Protein AF-A0A933Q7P2-F1 (afdb_monomer)

Solvent-accessible surface area (backbone atoms only — not comparable to full-atom values): 4914 Å² total; per-residue (Å²): 137,86,76,77,88,68,87,56,62,67,60,43,50,52,53,42,51,52,47,54,56,60,70,69,49,92,81,74,58,67,70,58,48,54,52,47,51,54,49,41,54,53,42,51,54,51,48,53,52,52,51,53,51,52,52,48,53,52,50,52,51,49,49,62,64,58,54,73,75,70,78,82,82,83,86,77,82,77,132

Radius of gyration: 23.32 Å; Cα contacts (8 Å, |Δi|>4): 17; chains: 1; bounding box: 48×26×71 Å

Nearest PDB structures (foldseek):
  8oir-assembly1_Aa  TM=5.633E-01  e=8.761E-01  Homo sapiens
  8oiq-assembly1_Aa  TM=6.018E-01  e=3.185E+00  Homo sapiens
  8eja-assembly1_B  TM=5.726E-01  e=4.473E+00  synthetic construct

Mean predicted aligned error: 10.02 Å

Secondary structure (DSSP, 8-state):
--------HHHHHHHHHHHHHHTT-SS--HHHHHHHHHHHHHHHHHHHHHHHHHHHHHHHHHHHHHHTTSSS-------

Sequence (79 aa):
MSQDTKFDFTKAVSEIEEINQWFQNEDIDLDEGLAKFRRGLELIKKCQTRLKQVENEFTEIKKEFNVEEKQNNEVEIKP

Structure (mmCIF, N/CA/C/O backbone):
data_AF-A0A933Q7P2-F1
#
_entry.id   AF-A0A933Q7P2-F1
#
loop_
_atom_site.group_PDB
_atom_site.id
_atom_site.type_symbol
_atom_site.label_atom_id
_atom_site.label_alt_id
_atom_site.label_comp_id
_atom_site.label_asym_id
_atom_site.label_entity_id
_atom_site.label_seq_id
_atom_site.pdbx_PDB_ins_code
_atom_site.Cartn_x
_atom_site.Cartn_y
_atom_site.Cartn_z
_atom_site.occupancy
_atom_site.B_iso_or_equiv
_atom_site.auth_seq_id
_atom_site.auth_comp_id
_atom_site.auth_asym_id
_atom_site.auth_atom_id
_atom_site.pdbx_PDB_model_num
ATOM 1 N N . MET A 1 1 ? -22.840 -14.532 -10.190 1.00 34.25 1 MET A N 1
ATOM 2 C CA . MET A 1 1 ? -21.696 -14.481 -9.259 1.00 34.25 1 MET A CA 1
ATOM 3 C C . MET A 1 1 ? -21.615 -13.059 -8.749 1.00 34.25 1 MET A C 1
ATOM 5 O O . MET A 1 1 ? -21.206 -12.188 -9.500 1.00 34.25 1 MET A O 1
ATOM 9 N N . SER A 1 2 ? -22.107 -12.813 -7.542 1.00 39.56 2 SER A N 1
ATOM 10 C CA . SER A 1 2 ? -22.180 -11.468 -6.967 1.00 39.56 2 SER A CA 1
ATOM 11 C C . SER A 1 2 ? -21.134 -11.399 -5.865 1.00 39.56 2 SER A C 1
ATOM 13 O O . SER A 1 2 ? -21.412 -11.738 -4.723 1.00 39.56 2 SER A O 1
ATOM 15 N N . GLN A 1 3 ? -19.891 -11.107 -6.242 1.00 40.53 3 GLN A N 1
ATOM 16 C CA . GLN A 1 3 ? -18.855 -10.798 -5.264 1.00 40.53 3 GLN A CA 1
ATOM 17 C C . GLN A 1 3 ? -18.976 -9.305 -4.980 1.00 40.53 3 GLN A C 1
ATOM 19 O O . GLN A 1 3 ? -18.542 -8.480 -5.782 1.00 40.53 3 GLN A O 1
ATOM 24 N N . ASP A 1 4 ? -19.636 -8.980 -3.871 1.00 45.03 4 ASP A N 1
ATOM 25 C CA . ASP A 1 4 ? -19.532 -7.683 -3.214 1.00 45.03 4 ASP A CA 1
ATOM 26 C C . ASP A 1 4 ? -18.056 -7.271 -3.188 1.00 45.03 4 ASP A C 1
ATOM 28 O O . ASP A 1 4 ? -17.205 -7.979 -2.646 1.00 45.03 4 ASP A O 1
ATOM 32 N N . THR A 1 5 ? -17.741 -6.151 -3.832 1.00 56.38 5 THR A N 1
ATOM 33 C CA . THR A 1 5 ? -16.396 -5.587 -3.997 1.00 56.38 5 THR A CA 1
ATOM 34 C C . THR A 1 5 ? -15.847 -5.065 -2.667 1.00 56.38 5 THR A C 1
ATOM 36 O O . THR A 1 5 ? -15.612 -3.869 -2.493 1.00 56.38 5 THR A O 1
ATO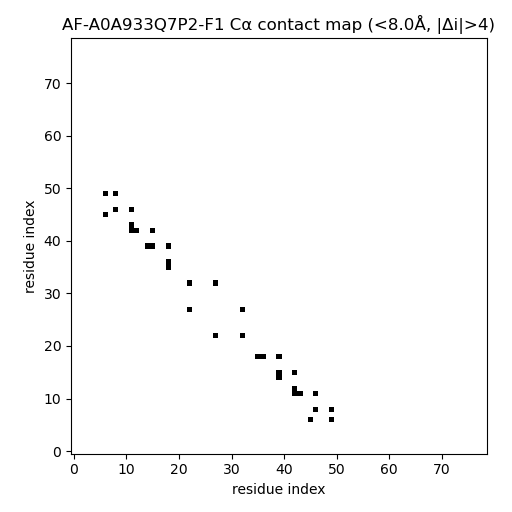M 39 N N . LYS A 1 6 ? -15.659 -5.952 -1.688 1.00 70.81 6 LYS A N 1
ATOM 40 C CA . LYS A 1 6 ? -14.966 -5.642 -0.441 1.00 70.81 6 LYS A CA 1
ATOM 41 C C . LYS A 1 6 ? -13.471 -5.585 -0.740 1.00 70.81 6 LYS A C 1
ATOM 43 O O . LYS A 1 6 ? -12.915 -6.481 -1.368 1.00 70.81 6 LYS A O 1
ATOM 48 N N . PHE A 1 7 ? -12.835 -4.498 -0.322 1.00 86.25 7 PHE A N 1
ATOM 49 C CA . PHE A 1 7 ? -11.398 -4.313 -0.473 1.00 86.25 7 PHE A CA 1
ATOM 50 C C . PHE A 1 7 ? -10.628 -5.467 0.191 1.00 86.25 7 PHE A C 1
ATOM 52 O O . PHE A 1 7 ? -10.815 -5.736 1.379 1.00 86.25 7 PHE A O 1
ATOM 59 N N . ASP A 1 8 ? -9.770 -6.129 -0.586 1.00 92.81 8 ASP A N 1
ATOM 60 C CA . ASP A 1 8 ? -8.918 -7.228 -0.135 1.00 92.81 8 ASP A CA 1
ATOM 61 C C . ASP A 1 8 ? -7.547 -6.671 0.270 1.00 92.81 8 ASP A C 1
ATOM 63 O O . ASP A 1 8 ? -6.733 -6.291 -0.574 1.00 92.81 8 ASP A O 1
ATOM 67 N N . PHE A 1 9 ? -7.325 -6.580 1.582 1.00 92.81 9 PHE A N 1
ATOM 68 C CA . PHE A 1 9 ? -6.108 -6.003 2.151 1.00 92.81 9 PHE A CA 1
ATOM 69 C C . PHE A 1 9 ? -4.864 -6.820 1.786 1.00 92.81 9 PHE A C 1
ATOM 71 O O . PHE A 1 9 ? -3.841 -6.240 1.433 1.00 92.81 9 PHE A O 1
ATOM 78 N N . THR A 1 10 ? -4.952 -8.152 1.828 1.00 94.31 10 THR A N 1
ATOM 79 C CA . THR A 1 10 ? -3.818 -9.034 1.529 1.00 94.31 10 THR A CA 1
ATOM 80 C C . THR A 1 10 ? -3.387 -8.875 0.081 1.00 94.31 10 THR A C 1
ATOM 82 O O . THR A 1 10 ? -2.207 -8.659 -0.175 1.00 94.31 10 THR A O 1
ATOM 85 N N . LYS A 1 11 ? -4.339 -8.874 -0.861 1.00 95.06 11 LYS A N 1
ATOM 86 C CA . LYS A 1 11 ? -4.019 -8.638 -2.277 1.00 95.06 11 LYS A CA 1
ATOM 87 C C . LYS A 1 11 ? -3.404 -7.266 -2.517 1.00 95.06 11 LYS A C 1
ATOM 89 O O . LYS A 1 11 ? -2.470 -7.157 -3.301 1.00 95.06 11 LYS A O 1
ATOM 94 N N . ALA A 1 12 ? -3.905 -6.228 -1.847 1.00 96.06 12 ALA A N 1
ATOM 95 C CA . ALA A 1 12 ? -3.356 -4.885 -1.993 1.00 96.06 12 ALA A CA 1
ATOM 96 C C . ALA A 1 12 ? -1.907 -4.790 -1.496 1.00 96.06 12 ALA A C 1
ATOM 98 O O . ALA A 1 12 ? -1.097 -4.115 -2.126 1.00 96.06 12 ALA A O 1
ATOM 99 N N . VAL A 1 13 ? -1.572 -5.470 -0.396 1.00 95.81 13 VAL A N 1
ATOM 100 C CA . VAL A 1 13 ? -0.193 -5.542 0.109 1.00 95.81 13 VAL A CA 1
ATOM 101 C C . VAL A 1 13 ? 0.702 -6.317 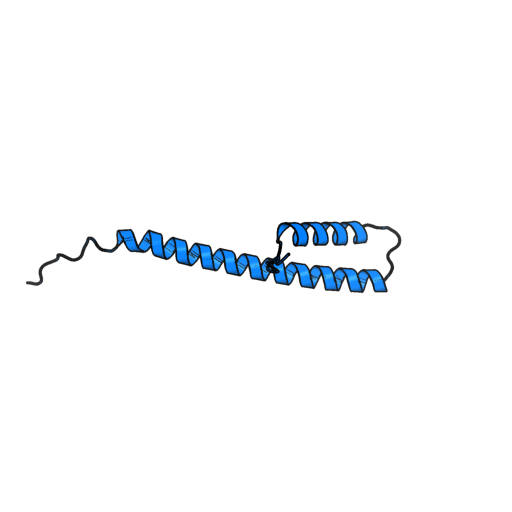-0.855 1.00 95.81 13 VAL A C 1
ATOM 103 O O . VAL A 1 13 ? 1.763 -5.810 -1.203 1.00 95.81 13 VAL A O 1
ATOM 106 N N . SER A 1 14 ? 0.258 -7.473 -1.355 1.00 97.38 14 SER A N 1
ATOM 107 C CA . SER A 1 14 ? 1.019 -8.235 -2.354 1.00 97.38 14 SER A CA 1
ATOM 108 C C . SER A 1 14 ? 1.276 -7.424 -3.628 1.00 97.38 14 SER A C 1
ATOM 110 O O . SER A 1 14 ? 2.397 -7.396 -4.120 1.00 97.38 14 SER A O 1
ATOM 112 N N . GLU A 1 15 ? 0.285 -6.676 -4.122 1.00 97.25 15 GLU A N 1
ATOM 113 C CA . GLU A 1 15 ? 0.466 -5.813 -5.297 1.00 97.25 15 GLU A CA 1
ATOM 114 C C . GLU A 1 15 ? 1.472 -4.671 -5.025 1.00 97.25 15 GLU A C 1
ATOM 116 O O . GLU A 1 15 ? 2.246 -4.298 -5.906 1.00 97.25 15 GLU A O 1
ATOM 121 N N . ILE A 1 16 ? 1.520 -4.127 -3.802 1.00 97.25 16 ILE A N 1
ATOM 122 C CA . ILE A 1 16 ? 2.546 -3.143 -3.409 1.00 97.25 16 ILE A CA 1
ATOM 123 C C . ILE A 1 16 ? 3.944 -3.778 -3.403 1.00 97.25 16 ILE A C 1
ATOM 125 O O . ILE A 1 16 ? 4.898 -3.139 -3.850 1.00 97.25 16 ILE A O 1
ATOM 129 N N . GLU A 1 17 ? 4.083 -5.011 -2.915 1.00 97.06 17 GLU A N 1
ATOM 130 C CA . GLU A 1 17 ? 5.356 -5.743 -2.926 1.00 97.06 17 GLU A CA 1
ATOM 131 C C . GLU A 1 17 ? 5.832 -6.022 -4.355 1.00 97.06 17 GLU A C 1
ATOM 133 O O . GLU A 1 17 ? 7.000 -5.785 -4.661 1.00 97.06 17 GLU A O 1
ATOM 138 N N . GLU A 1 18 ? 4.927 -6.421 -5.251 1.00 97.19 18 GLU A N 1
ATOM 139 C CA . GLU A 1 18 ? 5.217 -6.598 -6.679 1.00 97.19 18 GLU A CA 1
ATOM 140 C C . GLU A 1 18 ? 5.680 -5.289 -7.334 1.00 97.19 18 GLU A C 1
ATOM 142 O O . GLU A 1 18 ? 6.664 -5.273 -8.075 1.00 97.19 18 GLU A O 1
ATOM 147 N N . ILE A 1 19 ? 5.010 -4.170 -7.032 1.00 96.44 19 ILE A N 1
ATOM 148 C CA . ILE A 1 19 ? 5.431 -2.838 -7.488 1.00 96.44 19 ILE A CA 1
ATOM 149 C C . ILE A 1 19 ? 6.838 -2.517 -6.970 1.00 96.44 19 ILE A C 1
ATOM 151 O O . ILE A 1 19 ? 7.682 -2.058 -7.737 1.00 96.44 19 ILE A O 1
ATOM 155 N N . ASN A 1 20 ? 7.107 -2.764 -5.686 1.00 95.44 20 ASN A N 1
ATOM 156 C CA . ASN A 1 20 ? 8.415 -2.504 -5.090 1.00 95.44 20 ASN A CA 1
ATOM 157 C C . ASN A 1 20 ? 9.515 -3.363 -5.730 1.00 95.44 20 ASN A C 1
ATOM 159 O O . ASN A 1 20 ? 10.598 -2.859 -6.017 1.00 95.44 20 ASN A O 1
ATOM 163 N N . GLN A 1 21 ? 9.224 -4.637 -6.001 1.00 95.88 21 GLN A N 1
ATOM 164 C CA . GLN A 1 21 ? 10.141 -5.540 -6.690 1.00 95.88 21 GLN A CA 1
ATOM 165 C C . GLN A 1 21 ? 10.424 -5.068 -8.119 1.00 95.88 21 GLN A C 1
ATOM 167 O O . GLN A 1 21 ? 11.574 -5.094 -8.548 1.00 95.88 21 GLN A O 1
ATOM 172 N N . TRP A 1 22 ? 9.409 -4.582 -8.836 1.00 95.44 22 TRP A N 1
ATOM 173 C CA . TRP A 1 22 ? 9.588 -4.020 -10.175 1.00 95.44 22 TRP A CA 1
ATOM 174 C C . TRP A 1 22 ? 10.535 -2.807 -10.176 1.00 95.44 22 TRP A C 1
ATOM 176 O O . TRP A 1 22 ? 11.354 -2.671 -11.080 1.00 95.44 22 TRP A O 1
ATOM 186 N N . PHE A 1 23 ? 10.501 -1.971 -9.132 1.00 94.81 23 PHE A N 1
ATOM 187 C CA . PHE A 1 23 ? 11.437 -0.848 -8.970 1.00 94.81 23 PHE A CA 1
ATOM 188 C C . PHE A 1 23 ? 12.886 -1.262 -8.664 1.00 94.81 23 PHE A C 1
ATOM 190 O O . PHE A 1 23 ? 13.760 -0.401 -8.673 1.00 94.81 23 PHE A O 1
ATOM 197 N N . GLN A 1 24 ? 13.161 -2.540 -8.384 1.00 93.81 24 GLN A N 1
ATOM 198 C 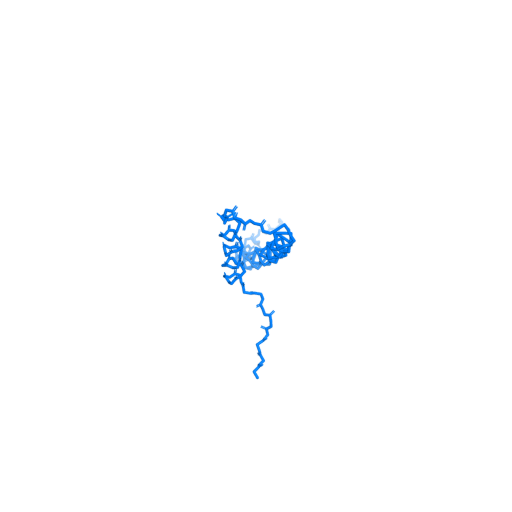CA . GLN A 1 24 ? 14.532 -3.039 -8.202 1.00 93.81 24 GLN A CA 1
ATOM 199 C C . GLN A 1 24 ? 15.196 -3.455 -9.523 1.00 93.81 24 GLN A C 1
ATOM 201 O O . GLN A 1 24 ? 16.354 -3.869 -9.514 1.00 93.81 24 GLN A O 1
ATOM 206 N N . ASN A 1 25 ? 14.478 -3.383 -10.648 1.00 92.88 25 ASN A N 1
ATOM 207 C CA . ASN A 1 25 ? 15.050 -3.665 -11.960 1.00 92.88 25 ASN A CA 1
ATOM 208 C C . ASN A 1 25 ? 16.078 -2.590 -12.351 1.00 92.88 25 ASN A C 1
ATOM 210 O O . ASN A 1 25 ? 15.924 -1.418 -12.020 1.00 92.88 25 ASN A O 1
ATOM 214 N N . GLU A 1 26 ? 17.124 -2.992 -13.073 1.00 85.88 26 GLU A N 1
ATOM 215 C CA . GLU A 1 26 ? 18.220 -2.095 -13.472 1.00 85.88 26 GLU A CA 1
ATOM 216 C C . GLU A 1 26 ? 17.837 -1.150 -14.623 1.00 85.88 26 GLU A C 1
ATOM 218 O O . GLU A 1 26 ? 18.405 -0.065 -14.738 1.00 85.88 26 GLU A O 1
ATOM 223 N N . ASP A 1 27 ? 16.864 -1.544 -15.449 1.00 87.19 27 ASP A N 1
ATOM 224 C CA . ASP A 1 27 ? 16.383 -0.772 -16.596 1.00 87.19 27 ASP A CA 1
ATOM 225 C C . ASP A 1 27 ? 14.909 -0.411 -16.381 1.00 87.19 27 ASP A C 1
ATOM 227 O O . ASP A 1 27 ? 14.003 -1.229 -16.567 1.00 87.19 27 ASP A O 1
ATOM 231 N N . ILE A 1 28 ? 14.687 0.798 -15.866 1.00 90.00 28 ILE A N 1
ATOM 232 C CA . ILE A 1 28 ? 13.369 1.295 -15.469 1.00 90.00 28 ILE A CA 1
ATOM 233 C C . ILE A 1 28 ? 12.860 2.262 -16.532 1.00 90.00 28 ILE A C 1
ATOM 235 O O . ILE A 1 28 ? 13.445 3.325 -16.751 1.00 90.00 28 ILE A O 1
ATOM 239 N N . ASP A 1 29 ? 11.707 1.940 -17.114 1.00 94.69 29 ASP A N 1
ATOM 240 C CA . ASP A 1 29 ? 10.945 2.890 -17.917 1.00 94.69 29 ASP A CA 1
ATOM 241 C C . ASP A 1 29 ? 10.281 3.943 -17.010 1.00 94.69 29 ASP A C 1
ATOM 243 O O . ASP A 1 29 ? 9.595 3.620 -16.034 1.00 94.69 29 ASP A O 1
ATOM 247 N N . LEU A 1 30 ? 10.500 5.225 -17.311 1.00 93.50 30 LEU A N 1
ATOM 248 C CA . LEU A 1 30 ? 10.023 6.334 -16.478 1.00 93.50 30 LEU A CA 1
ATOM 249 C C . LEU A 1 30 ? 8.495 6.479 -16.491 1.00 93.50 30 LEU A C 1
ATOM 251 O O . LEU A 1 30 ? 7.911 6.819 -15.455 1.00 93.50 30 LEU A O 1
ATOM 255 N N . ASP A 1 31 ? 7.847 6.226 -17.629 1.00 95.50 31 ASP A N 1
ATOM 256 C CA . ASP A 1 31 ? 6.394 6.332 -17.757 1.00 95.50 31 ASP A CA 1
ATOM 257 C C . ASP A 1 31 ? 5.711 5.180 -17.009 1.00 95.50 31 ASP A C 1
ATOM 259 O O . ASP A 1 31 ? 4.755 5.402 -16.250 1.00 95.50 31 ASP A O 1
ATOM 263 N N . GLU A 1 32 ? 6.246 3.961 -17.130 1.00 95.38 32 GLU A N 1
ATOM 264 C CA . GLU A 1 32 ? 5.791 2.817 -16.339 1.00 95.38 32 GLU A CA 1
ATOM 265 C C . GLU A 1 32 ? 6.040 3.046 -14.842 1.00 95.38 32 GLU A C 1
ATOM 267 O O . GLU A 1 32 ? 5.139 2.833 -14.024 1.00 95.38 32 GLU A O 1
ATOM 272 N N . GLY A 1 33 ? 7.209 3.578 -14.475 1.00 95.88 33 GLY A N 1
ATOM 273 C CA . GLY A 1 33 ? 7.542 3.913 -13.093 1.00 95.88 33 GLY A CA 1
ATOM 274 C C . GLY A 1 33 ? 6.551 4.903 -12.482 1.00 95.88 33 GLY A C 1
ATOM 275 O O . GLY A 1 33 ? 6.044 4.685 -11.377 1.00 95.88 33 GLY A O 1
ATOM 276 N N . LEU A 1 34 ? 6.178 5.957 -13.213 1.00 96.69 34 LEU A N 1
ATOM 277 C CA . LEU A 1 34 ? 5.170 6.910 -12.749 1.00 96.69 34 LEU A CA 1
ATOM 278 C C . LEU A 1 34 ? 3.790 6.252 -12.576 1.00 96.69 34 LEU A C 1
ATOM 280 O O . LEU A 1 34 ? 3.084 6.542 -11.602 1.00 96.69 34 LEU A O 1
ATOM 284 N N . ALA A 1 35 ? 3.399 5.358 -13.488 1.00 97.25 35 ALA A N 1
ATOM 285 C CA . ALA A 1 35 ? 2.142 4.621 -13.392 1.00 97.25 35 ALA A CA 1
ATOM 286 C C . ALA A 1 35 ? 2.118 3.686 -12.167 1.00 97.25 35 ALA A C 1
ATOM 288 O O . ALA A 1 35 ? 1.167 3.729 -11.377 1.00 97.25 35 ALA A O 1
ATOM 289 N N . LYS A 1 36 ? 3.183 2.903 -11.954 1.00 97.19 36 LYS A N 1
ATOM 290 C CA . LYS A 1 36 ? 3.349 2.009 -10.796 1.00 97.19 36 LYS A CA 1
ATOM 291 C C . LYS A 1 36 ? 3.365 2.783 -9.481 1.00 97.19 36 LYS A C 1
ATOM 293 O O . LYS A 1 36 ? 2.697 2.383 -8.529 1.00 97.19 36 LYS A O 1
ATOM 298 N N . PHE A 1 37 ? 4.032 3.935 -9.437 1.00 95.81 37 PHE A N 1
ATOM 299 C CA . PHE A 1 37 ? 4.045 4.796 -8.254 1.00 95.81 37 PHE A CA 1
ATOM 300 C C . PHE A 1 37 ? 2.644 5.314 -7.899 1.00 95.81 37 PHE A C 1
ATOM 302 O O . PHE A 1 37 ? 2.210 5.223 -6.747 1.00 95.81 37 PHE A O 1
ATOM 309 N N . ARG A 1 38 ? 1.889 5.809 -8.891 1.00 97.62 38 ARG A N 1
ATOM 310 C CA . ARG A 1 38 ? 0.493 6.239 -8.688 1.00 97.62 38 ARG A CA 1
ATOM 311 C C . ARG A 1 38 ? -0.380 5.096 -8.185 1.00 97.62 38 ARG A C 1
ATOM 313 O O . ARG A 1 38 ? -1.193 5.312 -7.285 1.00 97.62 38 ARG A O 1
ATOM 320 N N . ARG A 1 39 ? -0.190 3.894 -8.733 1.00 97.06 39 ARG A N 1
ATOM 321 C CA . ARG A 1 39 ? -0.903 2.695 -8.296 1.00 97.06 39 ARG A CA 1
ATOM 322 C C . ARG A 1 39 ? -0.566 2.328 -6.852 1.00 97.06 39 ARG A C 1
ATOM 324 O O . ARG A 1 39 ? -1.480 2.133 -6.056 1.00 97.06 39 ARG A O 1
ATOM 331 N N . GLY A 1 40 ? 0.714 2.329 -6.483 1.00 97.31 40 GLY A N 1
ATOM 332 C CA . GLY A 1 40 ? 1.153 2.103 -5.105 1.00 97.31 40 GLY A CA 1
ATOM 333 C C . GLY A 1 40 ? 0.512 3.092 -4.125 1.00 97.31 40 GLY A C 1
ATOM 334 O O . GLY A 1 40 ? -0.041 2.686 -3.105 1.00 97.31 40 GLY A O 1
ATOM 335 N N . LEU A 1 41 ? 0.477 4.386 -4.470 1.00 97.31 41 LEU A N 1
ATOM 336 C CA . LEU A 1 41 ? -0.202 5.406 -3.659 1.00 97.31 41 LEU A CA 1
ATOM 337 C C . LEU A 1 41 ? -1.708 5.152 -3.508 1.00 97.31 41 LEU A C 1
ATOM 339 O O . LEU A 1 41 ? -2.269 5.387 -2.435 1.00 97.31 41 LEU A O 1
ATOM 343 N N . GLU A 1 42 ? -2.377 4.701 -4.568 1.00 97.31 42 GLU A N 1
ATOM 344 C CA . GLU A 1 42 ? -3.795 4.339 -4.519 1.00 97.31 42 GLU A CA 1
ATOM 345 C C . GLU A 1 42 ? -4.037 3.178 -3.542 1.00 97.31 42 GLU A C 1
ATOM 347 O O . GLU A 1 42 ? -4.927 3.259 -2.692 1.00 97.31 42 GLU A O 1
ATOM 352 N N . LEU A 1 43 ? -3.224 2.122 -3.631 1.00 97.31 43 LEU A N 1
ATOM 353 C CA . LEU A 1 43 ? -3.321 0.943 -2.768 1.00 97.31 43 LEU A CA 1
ATOM 354 C C . LEU A 1 43 ? -3.073 1.305 -1.301 1.00 97.31 43 LEU A C 1
ATOM 356 O O . LEU A 1 43 ? -3.883 0.954 -0.444 1.00 97.31 43 LEU A O 1
ATOM 360 N N . ILE A 1 44 ? -2.034 2.097 -1.016 1.00 96.19 44 ILE A N 1
ATOM 361 C CA . ILE A 1 44 ? -1.714 2.564 0.342 1.00 96.19 44 ILE A CA 1
ATOM 362 C C . ILE A 1 44 ? -2.895 3.329 0.955 1.00 96.19 44 ILE A C 1
ATOM 364 O O . ILE A 1 44 ? -3.275 3.067 2.098 1.00 96.19 44 ILE A O 1
ATOM 368 N N . LYS A 1 45 ? -3.532 4.233 0.198 1.00 96.75 45 LYS A N 1
ATOM 369 C CA . LYS A 1 45 ? -4.710 4.980 0.678 1.00 96.75 45 LYS A CA 1
ATOM 370 C C . LYS A 1 45 ? -5.881 4.060 1.023 1.00 96.75 45 LYS A C 1
ATOM 372 O O . LYS A 1 45 ? -6.581 4.290 2.014 1.00 96.75 45 LYS A O 1
ATOM 377 N N . LYS A 1 46 ? -6.102 3.009 0.230 1.00 95.06 46 LYS A N 1
ATOM 378 C CA . LYS A 1 46 ? -7.145 2.012 0.512 1.00 95.06 46 LYS A CA 1
ATOM 379 C C . LYS A 1 46 ? -6.808 1.192 1.759 1.00 95.06 46 LYS A C 1
ATOM 381 O O 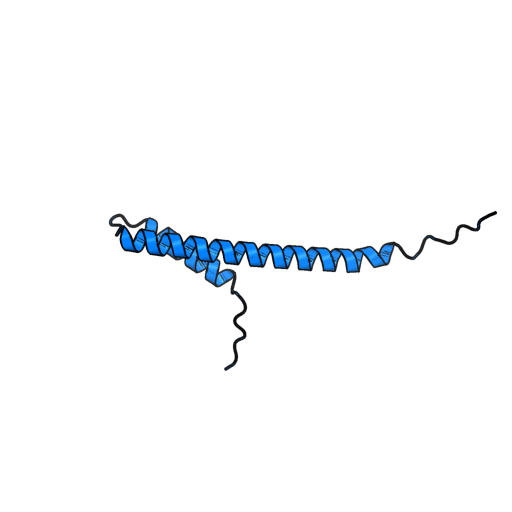. LYS A 1 46 ? -7.676 1.035 2.616 1.00 95.06 46 LYS A O 1
ATOM 386 N N . CYS A 1 47 ? -5.552 0.769 1.917 1.00 95.25 47 CYS A N 1
ATOM 387 C CA . CYS A 1 47 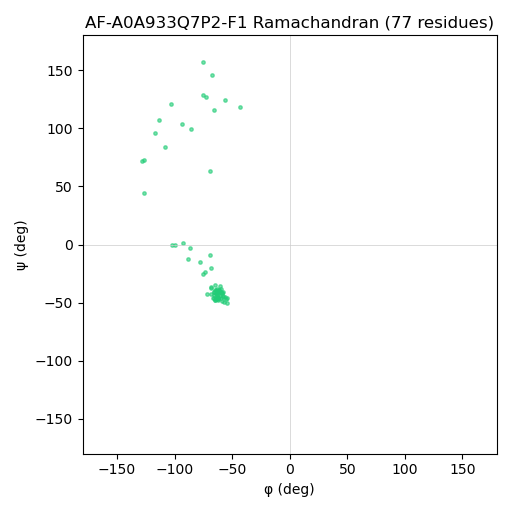? -5.072 0.089 3.122 1.00 95.25 47 CYS A CA 1
ATOM 388 C C . CYS A 1 47 ? -5.301 0.938 4.380 1.00 95.25 47 CYS A C 1
ATOM 390 O O . CYS A 1 47 ? -5.908 0.459 5.334 1.00 95.25 47 CYS A O 1
ATOM 392 N N . GLN A 1 48 ? -4.900 2.214 4.362 1.00 95.56 48 GLN A N 1
ATOM 393 C CA . GLN A 1 48 ? -5.118 3.151 5.474 1.00 95.56 48 GLN A CA 1
ATOM 394 C C . GLN A 1 48 ? -6.603 3.320 5.810 1.00 95.56 48 GLN A C 1
ATOM 396 O O . GLN A 1 48 ? -6.987 3.328 6.978 1.00 95.56 48 GLN A O 1
ATOM 401 N N . THR A 1 49 ? -7.452 3.411 4.785 1.00 95.00 49 THR A N 1
ATOM 402 C CA . THR A 1 49 ? -8.904 3.506 4.973 1.00 95.00 49 THR A CA 1
ATOM 403 C C . THR A 1 49 ? -9.453 2.257 5.658 1.00 95.00 49 THR A C 1
ATOM 405 O O . THR A 1 49 ? -10.228 2.372 6.608 1.00 95.00 49 THR A O 1
ATOM 408 N N . ARG A 1 50 ? -9.029 1.062 5.223 1.00 93.31 50 ARG A N 1
ATOM 409 C CA . ARG A 1 50 ? -9.466 -0.195 5.838 1.00 93.31 50 ARG A CA 1
ATOM 410 C C . ARG A 1 50 ? -8.967 -0.333 7.275 1.00 93.31 50 ARG A C 1
ATOM 412 O O . ARG A 1 50 ? -9.743 -0.757 8.122 1.00 93.31 50 ARG A O 1
ATOM 419 N N . LEU A 1 51 ? -7.723 0.056 7.558 1.00 94.50 51 LEU A N 1
ATOM 420 C CA . LEU A 1 51 ? -7.178 0.055 8.920 1.00 94.50 51 LEU A CA 1
ATOM 421 C C . LEU A 1 51 ? -8.013 0.939 9.848 1.00 94.50 51 LEU A C 1
ATOM 423 O O . LEU A 1 51 ? -8.469 0.464 10.881 1.00 94.50 51 LEU A O 1
ATOM 427 N N . LYS A 1 52 ? -8.326 2.167 9.425 1.00 95.12 52 LYS A N 1
ATOM 428 C CA . LYS A 1 52 ? -9.171 3.080 10.204 1.00 95.12 52 LYS A CA 1
ATOM 429 C C . LYS A 1 52 ? -10.570 2.514 10.471 1.00 95.12 52 LYS A C 1
ATOM 431 O O . LYS A 1 52 ? -11.123 2.707 11.548 1.00 95.12 52 LYS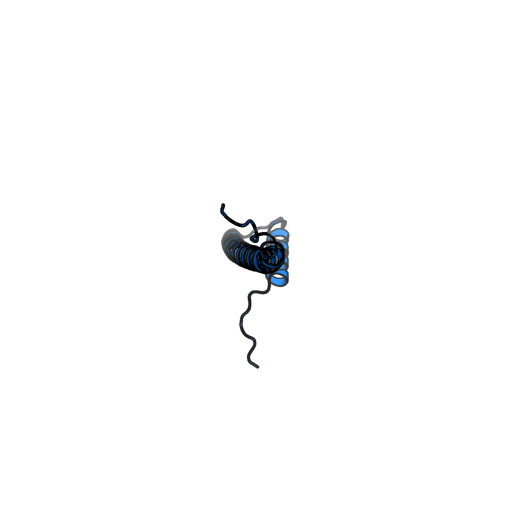 A O 1
ATOM 436 N N . GLN A 1 53 ? -11.161 1.819 9.496 1.00 92.50 53 GLN A N 1
ATOM 437 C CA . GLN A 1 53 ? -12.443 1.135 9.702 1.00 92.50 53 GLN A CA 1
ATOM 438 C C . GLN A 1 53 ? -12.331 0.057 10.782 1.00 92.50 53 GLN A C 1
ATOM 440 O O . GLN A 1 53 ? -13.163 0.021 11.680 1.00 92.50 53 GLN A O 1
ATOM 445 N N . VAL A 1 54 ? -11.285 -0.770 10.728 1.00 93.38 54 VAL A N 1
ATOM 446 C CA . VAL A 1 54 ? -11.049 -1.828 11.720 1.00 93.38 54 VAL A CA 1
ATOM 447 C C . VAL A 1 54 ? -10.777 -1.245 13.113 1.00 93.38 54 VAL A C 1
ATOM 449 O O . VAL A 1 54 ? -11.296 -1.765 14.094 1.00 93.38 54 VAL A O 1
ATOM 452 N N . GLU A 1 55 ? -10.027 -0.145 13.223 1.00 93.69 55 GLU A N 1
ATOM 453 C CA . GLU A 1 55 ? -9.801 0.556 14.499 1.00 93.69 55 GLU A CA 1
ATOM 454 C C . GLU A 1 55 ? -11.103 1.087 15.113 1.00 93.69 55 GLU A C 1
ATOM 456 O O . GLU A 1 55 ? -11.321 0.976 16.324 1.00 93.69 55 GLU A O 1
AT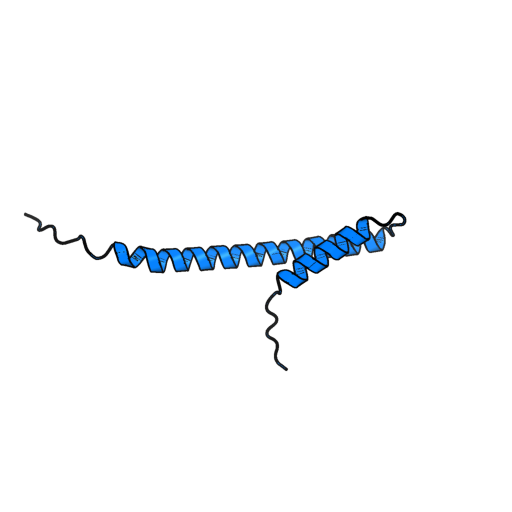OM 461 N N . ASN A 1 56 ? -11.987 1.641 14.279 1.00 94.38 56 ASN A N 1
ATOM 462 C CA . ASN A 1 56 ? -13.306 2.086 14.717 1.00 94.38 56 ASN A CA 1
ATOM 463 C C . ASN A 1 56 ? -14.163 0.899 15.177 1.00 94.38 56 ASN A C 1
ATOM 465 O O . ASN A 1 56 ? -14.722 0.957 16.267 1.00 94.38 56 ASN A O 1
ATOM 469 N N . GLU A 1 57 ? -14.219 -0.184 14.392 1.00 92.81 57 GLU A N 1
ATOM 470 C CA . GLU A 1 57 ? -14.921 -1.424 14.759 1.00 92.81 57 GLU A CA 1
ATOM 471 C C . GLU A 1 57 ? -14.414 -1.950 16.118 1.00 92.81 57 GLU A C 1
ATOM 473 O O . GLU A 1 57 ? -15.208 -2.229 17.012 1.00 92.81 57 GLU A O 1
ATOM 478 N N . PHE A 1 58 ? -13.094 -1.990 16.332 1.00 93.31 58 PHE A N 1
ATOM 479 C CA . PHE A 1 58 ? -12.495 -2.419 17.601 1.00 93.31 58 PHE A CA 1
ATOM 480 C C . PHE A 1 58 ? -12.857 -1.498 18.777 1.00 93.31 58 PHE A C 1
ATOM 482 O O . PHE A 1 58 ? -13.082 -1.961 19.896 1.00 93.31 58 PHE A O 1
ATOM 489 N N . THR A 1 59 ? -12.922 -0.189 18.531 1.00 93.19 59 THR A N 1
ATOM 490 C CA . THR A 1 59 ? -13.297 0.808 19.542 1.00 93.19 59 THR A CA 1
ATOM 491 C C . THR A 1 59 ? -14.749 0.645 19.978 1.00 93.19 59 THR A C 1
ATOM 493 O O . THR A 1 59 ? -15.026 0.704 21.176 1.00 93.19 59 THR A O 1
ATOM 496 N N . GLU A 1 60 ? -15.666 0.420 19.036 1.00 94.00 60 GLU A N 1
ATOM 497 C CA . GLU A 1 60 ? -17.080 0.185 19.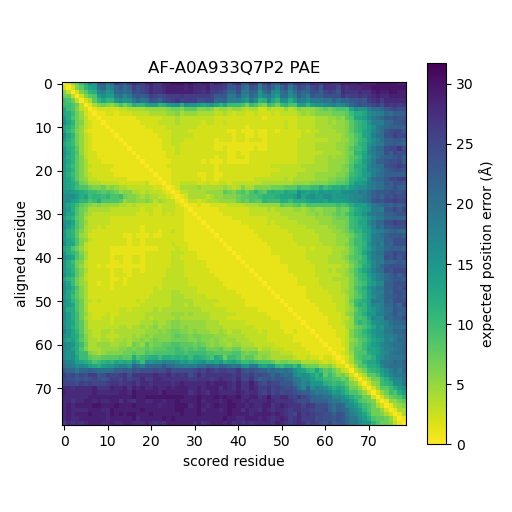344 1.00 94.00 60 GLU A CA 1
ATOM 498 C C . GLU A 1 60 ? -17.267 -1.123 20.111 1.00 94.00 60 GLU A C 1
ATOM 500 O O . GLU A 1 60 ? -17.871 -1.105 21.182 1.00 94.00 60 GLU A O 1
ATOM 505 N N . ILE A 1 61 ? -16.621 -2.209 19.671 1.00 92.88 61 ILE A N 1
ATOM 506 C CA . ILE A 1 61 ? -16.613 -3.482 20.404 1.00 92.88 61 ILE A CA 1
ATOM 507 C C . ILE A 1 61 ? -16.117 -3.258 21.838 1.00 92.88 61 ILE A C 1
ATOM 509 O O . ILE A 1 61 ? -16.784 -3.633 22.797 1.00 92.88 61 ILE A O 1
ATOM 513 N N . LYS A 1 62 ? -14.977 -2.580 22.026 1.00 91.38 62 LYS A N 1
ATOM 514 C CA . LYS A 1 62 ? -14.453 -2.304 23.370 1.00 91.38 62 LYS A CA 1
ATOM 515 C C . LYS A 1 62 ? -15.451 -1.528 24.229 1.00 91.38 62 LYS A C 1
ATOM 517 O O . LYS A 1 62 ? -15.563 -1.834 25.409 1.00 91.38 62 LYS A O 1
ATOM 522 N N . LYS A 1 63 ? -16.162 -0.539 23.675 1.00 91.19 63 LYS A N 1
ATOM 523 C CA . LYS A 1 63 ? -17.203 0.194 24.412 1.00 91.19 63 LYS A CA 1
ATOM 524 C C . LYS A 1 63 ? -18.343 -0.730 24.824 1.00 91.19 63 LYS A C 1
ATOM 526 O O . LYS A 1 63 ? -18.721 -0.680 25.986 1.00 91.19 63 LYS A O 1
ATOM 531 N N . GLU A 1 64 ? -18.842 -1.572 23.922 1.00 89.50 64 GLU A N 1
ATOM 532 C CA . GLU A 1 64 ? -19.896 -2.550 24.227 1.00 89.50 64 GLU A CA 1
ATOM 533 C C . GLU A 1 64 ? -19.486 -3.461 25.396 1.00 89.50 64 GLU A C 1
ATOM 535 O O . GLU A 1 64 ? -20.224 -3.568 26.371 1.00 89.50 64 GLU A O 1
ATOM 540 N N . PHE A 1 65 ? -18.260 -3.997 25.375 1.00 84.25 65 PHE A N 1
ATOM 541 C CA . PHE A 1 65 ? -17.726 -4.822 26.467 1.00 84.25 65 PHE A CA 1
ATOM 542 C C . PHE A 1 65 ? -17.471 -4.037 27.771 1.00 84.25 65 PHE A C 1
ATOM 544 O O . PHE A 1 65 ? -17.708 -4.552 28.859 1.00 84.25 65 PHE A O 1
ATOM 551 N N . ASN A 1 66 ? -17.000 -2.785 27.707 1.00 74.19 66 ASN A N 1
ATOM 552 C CA . ASN A 1 66 ? -16.727 -1.973 28.905 1.00 74.19 66 ASN A CA 1
ATOM 553 C C . ASN A 1 66 ? -17.988 -1.365 29.547 1.00 74.19 66 ASN A C 1
ATOM 555 O O . ASN A 1 66 ? -17.908 -0.867 30.673 1.00 74.19 66 ASN A O 1
ATOM 559 N N . VAL A 1 67 ? -19.126 -1.348 28.845 1.00 58.22 67 VAL A N 1
ATOM 560 C CA . VAL A 1 67 ? -20.409 -0.860 29.376 1.00 58.22 67 VAL A CA 1
ATOM 561 C C . VAL A 1 67 ? -21.016 -1.854 30.375 1.00 58.22 67 VAL A C 1
ATOM 563 O O . VAL A 1 67 ? -21.723 -1.423 31.287 1.00 58.22 67 VAL A O 1
ATOM 566 N N . GLU A 1 68 ? -20.660 -3.141 30.310 1.00 53.47 68 GLU A N 1
ATOM 567 C CA . GLU A 1 68 ? -21.143 -4.160 31.255 1.00 53.47 68 GLU A CA 1
ATOM 568 C C . GLU A 1 68 ? -20.594 -3.988 32.689 1.00 53.47 68 GLU A C 1
ATOM 570 O O . GLU A 1 68 ? -21.229 -4.430 33.644 1.00 53.47 68 GLU A O 1
ATOM 575 N N . GLU A 1 69 ? -19.481 -3.270 32.893 1.00 51.56 69 GLU A N 1
ATOM 576 C CA . GLU A 1 69 ? -18.896 -3.086 34.235 1.00 51.56 69 GLU A CA 1
ATOM 577 C C . GLU A 1 69 ? -19.439 -1.877 35.020 1.00 51.56 69 GLU A C 1
ATOM 579 O O . GLU A 1 69 ? -19.202 -1.769 36.223 1.00 51.56 69 GLU A O 1
ATOM 584 N N . LYS A 1 70 ? -20.175 -0.948 34.391 1.00 49.50 70 LYS A N 1
ATOM 585 C CA . LYS A 1 70 ? -20.570 0.317 35.049 1.00 49.50 70 LYS A CA 1
ATOM 586 C C . LYS A 1 70 ? -21.994 0.374 35.609 1.00 49.50 70 LYS A C 1
ATOM 588 O O . LYS A 1 70 ? -22.341 1.391 36.199 1.00 49.50 70 LYS A O 1
ATOM 593 N N . GLN A 1 71 ? -22.806 -0.677 35.488 1.00 46.66 71 GLN A N 1
ATOM 594 C CA . GLN A 1 71 ? -24.211 -0.632 35.938 1.00 46.66 71 GLN A CA 1
ATOM 595 C C . GLN A 1 71 ? -24.478 -1.126 37.375 1.00 46.66 71 GLN A C 1
ATOM 597 O O . GLN A 1 71 ? -25.622 -1.063 37.811 1.00 46.66 71 GLN A O 1
ATOM 602 N N . ASN A 1 72 ? -23.470 -1.546 38.152 1.00 49.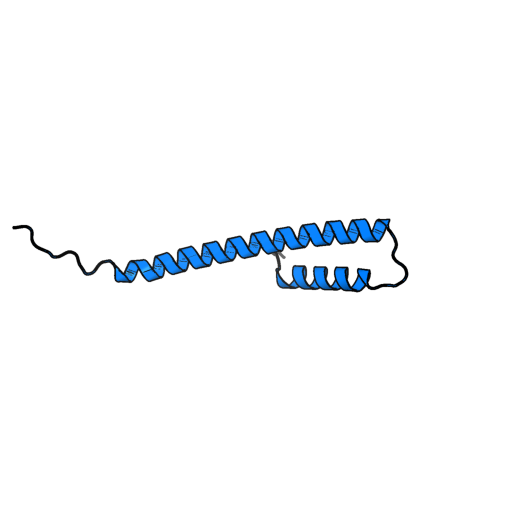31 72 ASN A N 1
ATOM 603 C CA . ASN A 1 72 ? -23.709 -2.154 39.476 1.00 49.31 72 ASN A CA 1
ATOM 604 C C . ASN A 1 72 ? -23.464 -1.267 40.717 1.00 49.31 72 ASN A C 1
ATOM 606 O O . ASN A 1 72 ? -23.707 -1.745 41.820 1.00 49.31 72 ASN A O 1
ATOM 610 N N . ASN A 1 73 ? -23.050 0.003 40.592 1.00 54.72 73 ASN A N 1
ATOM 611 C CA . ASN A 1 73 ? -22.653 0.822 41.759 1.00 54.72 73 ASN A CA 1
ATOM 612 C C . ASN A 1 73 ? -23.370 2.184 41.898 1.00 54.72 73 ASN A C 1
ATOM 614 O O . ASN A 1 73 ? -22.740 3.177 42.249 1.00 54.72 73 ASN A O 1
ATOM 618 N N . GLU A 1 74 ? -24.689 2.245 41.706 1.00 53.38 74 GLU A N 1
ATOM 619 C CA . GLU A 1 74 ? -25.498 3.376 42.201 1.00 53.38 74 GLU A CA 1
ATOM 620 C C . GLU A 1 74 ? -26.671 2.881 43.060 1.00 53.38 74 GLU A C 1
ATOM 622 O O . GLU A 1 74 ? -27.833 2.932 42.672 1.00 53.38 74 GLU A O 1
ATOM 627 N N . VAL A 1 75 ? -26.361 2.413 44.273 1.00 57.12 75 VAL A N 1
ATOM 628 C CA . VAL A 1 75 ? -27.306 2.468 45.400 1.00 57.12 75 VAL A CA 1
ATOM 629 C C . VAL A 1 75 ? -26.577 3.118 46.570 1.00 57.12 75 VAL A C 1
ATOM 631 O O . VAL A 1 75 ? -26.195 2.454 47.528 1.00 57.12 75 VAL A O 1
ATOM 634 N N . GLU A 1 76 ? -26.344 4.427 46.483 1.00 54.59 76 GLU A N 1
ATOM 635 C CA . GLU A 1 76 ? -25.991 5.218 47.661 1.00 54.59 76 GLU A CA 1
ATOM 636 C C . GLU A 1 76 ? -27.121 6.205 47.947 1.00 54.59 76 GLU A C 1
ATOM 638 O O . GLU A 1 76 ? -27.410 7.143 47.201 1.00 54.59 76 GLU A O 1
ATOM 643 N N . ILE A 1 77 ? -27.831 5.864 49.015 1.00 59.59 77 ILE A N 1
ATOM 644 C CA . ILE A 1 77 ? -29.038 6.487 49.530 1.00 59.59 77 ILE A CA 1
ATOM 645 C C . ILE A 1 77 ? -28.664 7.898 50.000 1.00 59.59 77 ILE A C 1
ATOM 647 O O . ILE A 1 77 ? -27.857 8.066 50.911 1.00 59.59 77 ILE A O 1
ATOM 651 N N . LYS A 1 78 ? -29.231 8.917 49.350 1.00 48.16 78 LYS A N 1
ATOM 652 C CA . LYS A 1 78 ? -29.212 10.307 49.832 1.00 48.16 78 LYS A CA 1
ATOM 653 C C . LYS A 1 78 ? -30.211 10.475 50.996 1.00 48.16 78 LYS A C 1
ATOM 655 O O . LYS A 1 78 ? -31.176 9.720 51.054 1.00 48.16 78 LYS A O 1
ATOM 660 N N . PRO A 1 79 ? -29.995 11.502 51.835 1.00 59.50 79 PRO A N 1
ATOM 661 C CA . PRO A 1 79 ? -29.728 11.440 53.279 1.00 59.50 79 PRO A CA 1
ATOM 662 C C . PRO A 1 79 ? -30.889 10.995 54.172 1.00 59.50 79 PRO A C 1
ATOM 664 O O . PRO A 1 79 ? -32.058 11.109 53.747 1.00 59.50 79 PRO A O 1
#

Foldseek 3Di:
DDDDPDDDLVVLVVLLVVLVVLVVDPDDDPVVNVVSVVSNVVSVVVNVVVVVVVVVVVVVVVCVVVVVPPPPPPPDDDD

pLDDT: mean 83.83, std 18.83, range [34.25, 97.62]